Protein AF-A0A844MPE2-F1 (afdb_monomer_lite)

Secondary structure (DSSP, 8-state):
-PPPPPEEEEEETTEEEEEETTT--B---HHHHHHHHHHHHHHHHHHHHHHHHHHHHHHHHHHHHHHTT--TT--

Sequence (75 aa):
MFETVGLLIGLQDGRVVIEDAQTGEQLLTSQELEQRVSQAEQQVSQAEQRASQAEQRAAKLAEVLRSQGINPDEI

Foldseek 3Di:
DDDDWDWDWDADPNDIWIAGPPPRHTDDDPVNVVVVVVVVVVVVVVVVVVVVVVVVVVVVVCVVCVVVVHHPVVD

pLDDT: mean 86.27, std 7.91, range [56.72, 95.56]

Radius of gyration: 24.5 Å; chains: 1; bounding box: 54×22×60 Å

Structure (mmCIF, N/CA/C/O backbone):
data_AF-A0A844MPE2-F1
#
_entry.id   AF-A0A844MPE2-F1
#
loop_
_atom_site.group_PDB
_atom_site.id
_atom_site.type_symbol
_atom_site.label_atom_id
_atom_site.label_alt_id
_atom_site.label_comp_id
_atom_site.label_asym_id
_atom_site.label_entity_id
_atom_site.label_seq_id
_atom_site.pdbx_PDB_ins_code
_atom_site.Cartn_x
_atom_site.Cartn_y
_atom_site.Cartn_z
_atom_site.occupancy
_atom_site.B_iso_or_equiv
_atom_site.auth_seq_id
_atom_site.auth_comp_id
_atom_site.auth_asym_id
_atom_site.auth_atom_id
_atom_site.pdbx_PDB_model_num
ATOM 1 N N . MET A 1 1 ? 31.484 6.536 -18.959 1.00 56.72 1 MET A N 1
ATOM 2 C CA . MET A 1 1 ? 31.562 5.490 -19.999 1.00 56.72 1 MET A CA 1
ATOM 3 C C . MET A 1 1 ? 30.132 5.039 -20.229 1.00 56.72 1 MET A C 1
ATOM 5 O O . MET A 1 1 ? 29.463 4.781 -19.239 1.00 56.72 1 MET A O 1
ATOM 9 N N . PHE A 1 2 ? 29.630 5.089 -21.462 1.00 63.88 2 PHE A N 1
ATOM 10 C CA . PHE A 1 2 ? 28.279 4.620 -21.783 1.00 63.88 2 PHE A CA 1
ATOM 11 C C . PHE A 1 2 ? 28.396 3.210 -22.352 1.00 63.88 2 PHE A C 1
ATOM 13 O O . PHE A 1 2 ? 29.245 2.979 -23.213 1.00 63.88 2 PHE A O 1
ATOM 20 N N . GLU A 1 3 ? 27.584 2.285 -21.856 1.00 74.88 3 GLU A N 1
ATOM 21 C CA . GLU A 1 3 ? 27.509 0.918 -22.365 1.00 74.88 3 GLU A CA 1
ATOM 22 C C . GLU A 1 3 ? 26.362 0.813 -23.373 1.00 74.88 3 GLU A C 1
ATOM 24 O O . GLU A 1 3 ? 25.345 1.496 -23.245 1.00 74.88 3 GLU A O 1
ATOM 29 N N . THR A 1 4 ? 26.544 0.005 -24.419 1.00 73.69 4 THR A N 1
ATOM 30 C CA . THR A 1 4 ? 25.473 -0.246 -25.390 1.00 73.69 4 THR A CA 1
ATOM 31 C C . THR A 1 4 ? 24.571 -1.331 -24.834 1.00 73.69 4 THR A C 1
ATOM 33 O O . THR A 1 4 ? 25.009 -2.463 -24.648 1.00 73.69 4 THR A O 1
ATOM 36 N N . VAL A 1 5 ? 23.314 -0.977 -24.598 1.00 77.12 5 VAL A N 1
ATOM 37 C CA . VAL A 1 5 ? 22.294 -1.887 -24.085 1.00 77.12 5 VAL A CA 1
ATOM 38 C C . VAL A 1 5 ? 21.432 -2.358 -25.255 1.00 77.12 5 VAL A C 1
ATOM 40 O O . VAL A 1 5 ? 20.971 -1.543 -26.057 1.00 77.12 5 VAL A O 1
ATOM 43 N N . GLY A 1 6 ? 21.251 -3.671 -25.396 1.00 85.81 6 GLY A N 1
ATOM 44 C CA . GLY A 1 6 ? 20.309 -4.228 -26.366 1.00 85.81 6 GLY A CA 1
ATOM 45 C C . GLY A 1 6 ? 18.890 -4.100 -25.824 1.00 85.81 6 GLY A C 1
ATOM 46 O O . GLY A 1 6 ? 18.650 -4.484 -24.687 1.00 85.81 6 GLY A O 1
ATOM 47 N N . LEU A 1 7 ? 17.955 -3.578 -26.618 1.00 88.62 7 LEU A N 1
ATOM 48 C CA . LEU A 1 7 ? 16.560 -3.402 -26.207 1.00 88.62 7 LEU A CA 1
ATOM 49 C C . LEU A 1 7 ? 15.653 -4.320 -27.021 1.00 88.62 7 LEU A C 1
ATOM 51 O O . LEU A 1 7 ? 15.744 -4.354 -28.251 1.00 88.62 7 LEU A O 1
ATOM 55 N N . LEU A 1 8 ? 14.761 -5.029 -26.339 1.00 87.81 8 LEU A N 1
ATOM 56 C CA . LEU A 1 8 ? 13.692 -5.807 -26.945 1.00 87.81 8 LEU A CA 1
ATOM 57 C C . LEU A 1 8 ? 12.385 -5.041 -26.749 1.00 87.81 8 LEU A C 1
ATOM 59 O O . LEU A 1 8 ? 12.029 -4.674 -25.634 1.00 87.81 8 LEU A O 1
ATOM 63 N N . ILE A 1 9 ? 11.698 -4.739 -27.850 1.00 89.50 9 ILE A N 1
ATOM 64 C CA . ILE A 1 9 ? 10.438 -3.993 -27.825 1.00 89.50 9 ILE A CA 1
ATOM 65 C C . ILE A 1 9 ? 9.330 -4.951 -28.242 1.00 89.50 9 ILE A C 1
ATOM 67 O O . ILE A 1 9 ? 9.352 -5.492 -29.349 1.00 89.50 9 ILE A O 1
ATOM 71 N N . GLY A 1 10 ? 8.370 -5.161 -27.348 1.00 88.75 10 GLY A N 1
ATOM 72 C CA . GLY A 1 10 ? 7.249 -6.073 -27.531 1.00 88.75 10 GLY A CA 1
ATOM 73 C C . GLY A 1 10 ? 5.906 -5.433 -27.195 1.00 88.75 10 GLY A C 1
ATOM 74 O O . GLY A 1 10 ? 5.820 -4.287 -26.756 1.00 88.75 10 GLY A O 1
ATOM 75 N N . LEU A 1 11 ? 4.836 -6.196 -27.409 1.00 88.94 11 LEU A N 1
ATOM 76 C CA . LEU A 1 11 ? 3.474 -5.854 -27.006 1.00 88.94 11 LEU A CA 1
ATOM 77 C C . LEU A 1 11 ? 2.990 -6.902 -26.000 1.00 88.94 11 LEU A C 1
ATOM 79 O O . LEU A 1 11 ? 2.852 -8.070 -26.360 1.00 88.94 11 LEU A O 1
ATOM 83 N N . GLN A 1 12 ? 2.712 -6.488 -24.764 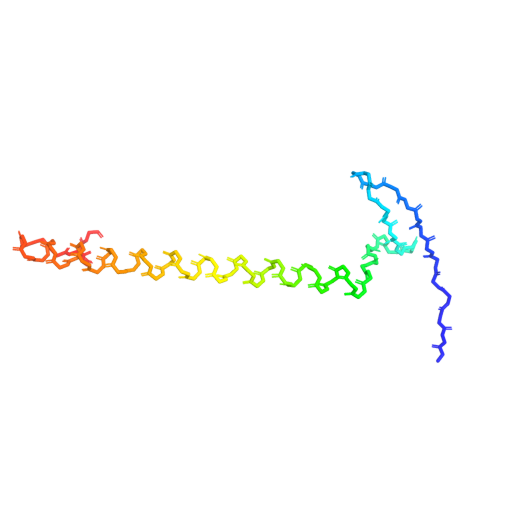1.00 81.44 12 GLN A N 1
ATOM 84 C CA . GLN A 1 12 ? 2.089 -7.331 -23.737 1.00 81.44 12 GLN A CA 1
ATOM 85 C C . GLN A 1 12 ? 0.774 -6.685 -23.301 1.00 81.44 12 GLN A C 1
ATOM 87 O O . GLN A 1 12 ? 0.745 -5.501 -22.973 1.00 81.44 12 GLN A O 1
ATOM 92 N N . ASP A 1 13 ? -0.328 -7.438 -23.342 1.00 83.94 13 ASP A N 1
ATOM 93 C CA . ASP A 1 13 ? -1.669 -6.952 -22.964 1.00 83.94 13 ASP A CA 1
ATOM 94 C C . ASP A 1 13 ? -2.077 -5.637 -23.678 1.00 83.94 13 ASP A C 1
ATOM 96 O O . ASP A 1 13 ? -2.685 -4.732 -23.111 1.00 83.94 13 ASP A O 1
ATOM 100 N N . GLY A 1 14 ? -1.663 -5.488 -24.944 1.00 84.12 14 GLY A N 1
ATOM 101 C CA . GLY A 1 14 ? -1.913 -4.284 -25.748 1.00 84.12 14 GLY A CA 1
ATOM 102 C C . GLY A 1 14 ? -1.057 -3.063 -25.384 1.00 84.12 14 GLY A C 1
ATOM 103 O O . GLY A 1 14 ? -1.300 -1.978 -25.910 1.00 84.12 14 GLY A O 1
ATOM 104 N N . ARG A 1 15 ? -0.053 -3.217 -24.514 1.00 80.25 15 ARG A N 1
ATOM 105 C CA . ARG A 1 15 ? 0.878 -2.156 -24.108 1.00 80.25 15 ARG A CA 1
ATOM 106 C C . ARG A 1 15 ? 2.260 -2.411 -24.686 1.00 80.25 15 ARG A C 1
ATOM 108 O O . ARG A 1 15 ? 2.722 -3.550 -24.711 1.00 80.25 15 ARG A O 1
ATOM 115 N N . VAL A 1 16 ? 2.911 -1.348 -25.152 1.00 83.19 16 VAL A N 1
ATOM 116 C CA . VAL A 1 16 ? 4.308 -1.422 -25.585 1.00 83.19 16 VAL A CA 1
ATOM 117 C C . VAL A 1 16 ? 5.169 -1.634 -24.351 1.00 83.19 16 VAL A C 1
ATOM 119 O O . VAL A 1 16 ? 5.070 -0.881 -23.386 1.00 83.19 16 VAL A O 1
ATOM 122 N N . VAL A 1 17 ? 5.991 -2.672 -24.393 1.00 84.69 17 VAL A N 1
ATOM 123 C CA . VAL A 1 17 ? 6.913 -3.040 -23.328 1.00 84.69 17 VAL A CA 1
ATOM 124 C C . VAL A 1 17 ? 8.322 -3.007 -23.895 1.00 84.69 17 VAL A C 1
ATOM 126 O O . VAL A 1 17 ? 8.568 -3.518 -24.988 1.00 84.69 17 VAL A O 1
ATOM 129 N N . ILE A 1 18 ? 9.225 -2.362 -23.163 1.00 87.81 18 ILE A N 1
ATOM 130 C CA . ILE A 1 18 ? 10.648 -2.314 -23.478 1.00 87.81 18 ILE A CA 1
ATOM 131 C C . ILE A 1 18 ? 11.349 -3.147 -22.416 1.00 87.81 18 ILE A C 1
ATOM 133 O O . ILE A 1 18 ? 11.169 -2.905 -21.225 1.00 87.81 18 ILE A O 1
ATOM 137 N N . GLU A 1 19 ? 12.116 -4.135 -22.844 1.00 88.81 19 GLU A N 1
ATOM 138 C CA . GLU A 1 19 ? 12.861 -5.040 -21.977 1.00 88.81 19 GLU A CA 1
ATOM 139 C C . GLU A 1 19 ? 14.343 -4.981 -22.343 1.00 88.81 19 GLU A C 1
ATOM 141 O O . GLU A 1 19 ? 14.712 -4.839 -23.514 1.00 88.81 19 GLU A O 1
ATOM 146 N N . ASP A 1 20 ? 15.206 -5.076 -21.339 1.00 88.38 20 ASP A N 1
ATOM 147 C CA . ASP A 1 20 ? 16.629 -5.275 -21.555 1.00 88.38 20 ASP A CA 1
ATOM 148 C C . ASP A 1 20 ? 16.857 -6.655 -22.187 1.00 88.38 20 ASP A C 1
ATOM 150 O O . ASP A 1 20 ? 16.447 -7.685 -21.654 1.00 88.38 20 ASP A O 1
ATOM 154 N N . ALA A 1 21 ? 17.516 -6.693 -23.342 1.00 85.94 21 ALA A N 1
ATOM 155 C CA . ALA A 1 21 ? 17.676 -7.920 -24.115 1.00 85.94 21 ALA A CA 1
ATOM 156 C C . ALA A 1 21 ? 18.658 -8.924 -23.480 1.00 85.94 21 ALA A C 1
ATOM 158 O O . ALA A 1 21 ? 18.715 -10.069 -23.927 1.00 85.94 21 ALA A O 1
ATOM 159 N N . GLN A 1 22 ? 19.454 -8.514 -22.485 1.00 85.06 22 GLN A N 1
ATOM 160 C CA . GLN A 1 22 ? 20.449 -9.374 -21.836 1.00 85.06 22 GLN A CA 1
ATOM 161 C C . GLN A 1 22 ? 19.895 -10.046 -20.577 1.00 85.06 22 GLN A C 1
ATOM 163 O O . GLN A 1 22 ? 20.155 -11.222 -20.331 1.00 85.06 22 GLN A O 1
ATOM 168 N N . THR A 1 23 ? 19.141 -9.295 -19.784 1.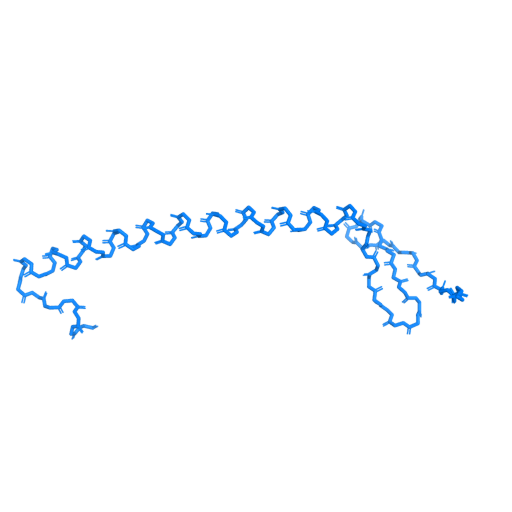00 84.56 23 THR A N 1
ATOM 169 C CA . THR A 1 23 ? 18.612 -9.695 -18.477 1.00 84.56 23 THR A CA 1
ATOM 170 C C . THR A 1 23 ? 17.127 -10.044 -18.531 1.00 84.56 23 THR A C 1
ATOM 172 O O . THR A 1 23 ? 16.650 -10.790 -17.678 1.00 84.56 23 THR A O 1
ATOM 175 N N . GLY A 1 24 ? 16.402 -9.542 -19.535 1.00 81.81 24 GLY A N 1
ATOM 176 C CA . GLY A 1 24 ? 14.947 -9.650 -19.631 1.00 81.81 24 GLY A CA 1
ATOM 177 C C . GLY A 1 24 ? 14.201 -8.702 -18.689 1.00 81.81 24 GLY A C 1
ATOM 178 O O . GLY A 1 24 ? 13.010 -8.890 -18.463 1.00 81.81 24 GLY A O 1
ATOM 179 N N . GLU A 1 25 ? 14.875 -7.714 -18.092 1.00 82.81 25 GLU A N 1
ATOM 180 C CA . GLU A 1 25 ? 14.229 -6.778 -17.171 1.00 82.81 25 GLU A CA 1
ATOM 181 C C . GLU A 1 25 ? 13.376 -5.754 -17.929 1.00 82.81 25 GLU A C 1
ATOM 183 O O . GLU A 1 25 ? 13.841 -5.120 -18.876 1.00 82.81 25 GLU A O 1
ATOM 188 N N . GLN A 1 26 ? 12.126 -5.557 -17.497 1.00 83.69 26 GLN A N 1
ATOM 189 C CA . GLN A 1 26 ? 11.257 -4.525 -18.056 1.00 83.69 26 GLN A CA 1
ATOM 190 C C . GLN A 1 26 ? 11.779 -3.135 -17.683 1.00 83.69 26 GLN A C 1
ATOM 192 O O . GLN A 1 26 ? 11.751 -2.721 -16.523 1.00 83.69 26 GLN A O 1
ATOM 197 N N . LEU A 1 27 ? 12.179 -2.380 -18.698 1.00 82.19 27 LEU A N 1
ATOM 198 C CA . LEU A 1 27 ? 12.618 -1.004 -18.570 1.00 82.19 27 LEU A CA 1
ATOM 199 C C . LEU A 1 27 ? 11.391 -0.100 -18.523 1.00 82.19 27 LEU A C 1
ATOM 201 O O . LEU A 1 27 ? 10.799 0.250 -19.543 1.00 82.19 27 LEU A O 1
ATOM 205 N N . LEU A 1 28 ? 11.010 0.273 -17.306 1.00 77.62 28 LEU A N 1
ATOM 206 C CA . LEU A 1 28 ? 9.987 1.284 -17.085 1.00 77.62 28 LEU A CA 1
ATOM 207 C C . LEU A 1 28 ? 10.560 2.662 -17.389 1.00 77.62 28 LEU A C 1
ATOM 209 O O . LEU A 1 28 ? 11.634 3.032 -16.907 1.00 77.62 28 LEU A O 1
ATOM 213 N N . THR A 1 29 ? 9.813 3.453 -18.151 1.00 77.81 29 THR A N 1
ATOM 214 C CA . THR A 1 29 ? 10.131 4.873 -18.285 1.00 77.81 29 THR A CA 1
ATOM 215 C C . THR A 1 29 ? 9.899 5.594 -16.955 1.00 77.81 29 THR A C 1
ATOM 217 O O . THR A 1 29 ? 9.102 5.160 -16.119 1.00 77.81 29 THR A O 1
ATOM 220 N N . SER A 1 30 ? 10.564 6.735 -16.752 1.00 75.56 30 SER A N 1
ATOM 221 C CA . SER A 1 30 ? 10.372 7.563 -15.552 1.00 75.56 30 SER A CA 1
ATOM 222 C C . SER A 1 30 ? 8.892 7.898 -15.319 1.00 75.56 30 SER A C 1
ATOM 224 O O . SER A 1 30 ? 8.413 7.797 -14.195 1.00 75.56 30 SER A O 1
ATOM 226 N N . GLN A 1 31 ? 8.145 8.158 -16.397 1.00 75.56 31 GLN A N 1
ATOM 227 C CA . GLN A 1 31 ? 6.709 8.441 -16.344 1.00 75.56 31 GLN A CA 1
ATOM 228 C C . GLN A 1 31 ? 5.880 7.245 -15.861 1.00 75.56 31 GLN A C 1
ATOM 230 O O . GLN A 1 31 ? 4.954 7.414 -15.068 1.00 75.56 31 GLN A O 1
ATOM 235 N N . GLU A 1 32 ? 6.192 6.029 -16.309 1.00 79.62 32 GLU A N 1
ATOM 236 C CA . GLU A 1 32 ? 5.494 4.827 -15.842 1.00 79.62 32 GLU A CA 1
ATOM 237 C C . GLU A 1 32 ? 5.794 4.530 -14.373 1.00 79.62 32 GLU A C 1
ATOM 239 O O . GLU A 1 32 ? 4.905 4.092 -13.638 1.00 79.62 32 GLU A O 1
ATOM 244 N N . LEU A 1 33 ? 7.024 4.796 -13.925 1.00 82.50 33 LEU A N 1
ATOM 245 C CA . LEU A 1 33 ? 7.388 4.669 -12.518 1.00 82.50 33 LEU A CA 1
ATOM 246 C C . LEU A 1 33 ? 6.611 5.675 -11.658 1.00 82.50 33 LEU A C 1
ATOM 248 O O . LEU A 1 33 ? 6.009 5.277 -10.662 1.00 82.50 33 LEU A O 1
ATOM 252 N N . GLU A 1 34 ? 6.542 6.941 -12.073 1.00 83.69 34 GLU A N 1
ATOM 253 C CA . GLU A 1 34 ? 5.753 7.982 -11.399 1.00 83.69 34 GLU A CA 1
ATOM 254 C C . GLU A 1 34 ? 4.265 7.609 -11.315 1.00 83.69 34 GLU A C 1
ATOM 256 O O . GLU A 1 34 ? 3.649 7.723 -10.253 1.00 83.69 34 GLU A O 1
ATOM 261 N N . GLN A 1 35 ? 3.684 7.081 -12.397 1.00 83.19 35 GLN A N 1
ATOM 262 C CA . GLN A 1 35 ? 2.293 6.617 -12.394 1.00 83.19 35 GLN A CA 1
ATOM 263 C C . GLN A 1 35 ? 2.055 5.443 -11.440 1.00 83.19 35 GLN A C 1
ATOM 265 O O . GLN A 1 35 ? 1.004 5.383 -10.793 1.00 83.19 35 GLN A O 1
ATOM 270 N N . ARG A 1 36 ? 2.999 4.498 -11.350 1.00 86.44 36 ARG A N 1
ATOM 271 C CA . ARG A 1 36 ? 2.910 3.372 -10.408 1.00 86.44 36 ARG A CA 1
ATOM 272 C C . ARG A 1 36 ? 3.031 3.845 -8.963 1.00 86.44 36 ARG A C 1
ATOM 274 O O . ARG A 1 36 ? 2.251 3.392 -8.130 1.00 86.44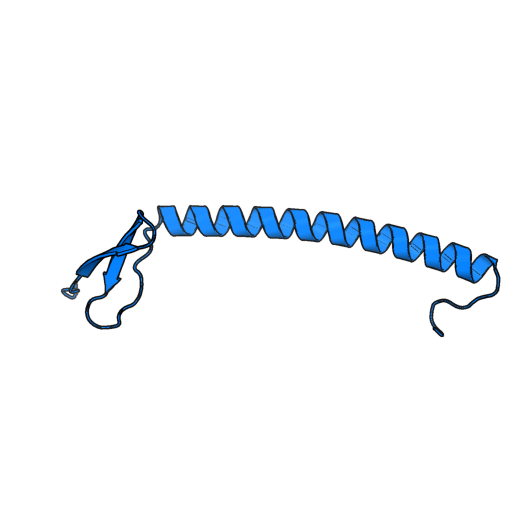 36 ARG A O 1
ATOM 281 N N . VAL A 1 37 ? 3.955 4.764 -8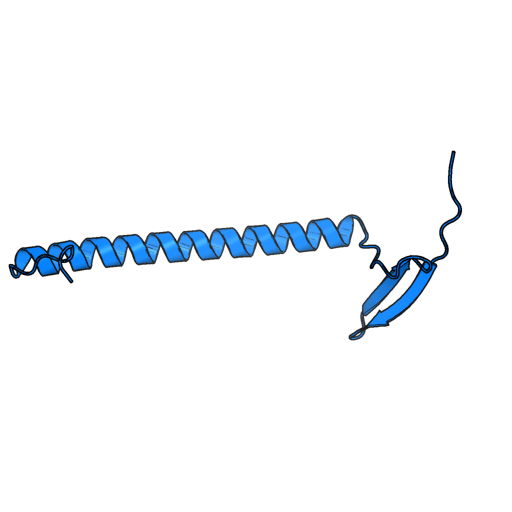.678 1.00 89.00 37 VAL A N 1
ATOM 282 C CA . VAL A 1 37 ? 4.120 5.359 -7.343 1.00 89.00 37 VAL A CA 1
ATOM 283 C C . VAL A 1 37 ? 2.847 6.092 -6.933 1.00 89.00 37 VAL A C 1
ATOM 285 O O . VAL A 1 37 ? 2.287 5.776 -5.890 1.00 89.00 37 VAL A O 1
ATOM 288 N N . SER A 1 38 ? 2.309 6.957 -7.794 1.00 89.81 38 SER A N 1
ATOM 289 C CA . SER A 1 38 ? 1.078 7.697 -7.498 1.00 89.81 38 SER A CA 1
ATOM 290 C C . SER A 1 38 ? -0.121 6.770 -7.238 1.00 89.81 38 SER A C 1
ATOM 292 O O . SER A 1 38 ? -0.884 6.971 -6.291 1.00 89.81 38 SER A O 1
ATOM 294 N N . GLN A 1 39 ? -0.262 5.689 -8.016 1.00 92.19 39 GLN A N 1
ATOM 295 C CA . GLN A 1 39 ? -1.282 4.666 -7.754 1.00 92.19 39 GLN A CA 1
ATOM 296 C C . GLN A 1 39 ? -1.057 3.927 -6.432 1.00 92.19 39 GLN A C 1
ATOM 298 O O . GLN A 1 39 ? -2.024 3.628 -5.729 1.00 92.19 39 GLN A O 1
ATOM 303 N N . ALA A 1 40 ? 0.190 3.602 -6.092 1.00 91.75 40 ALA A N 1
ATOM 304 C CA . ALA A 1 40 ? 0.515 2.956 -4.827 1.00 91.75 40 ALA A CA 1
ATOM 305 C C . ALA A 1 40 ? 0.190 3.873 -3.638 1.00 91.75 40 ALA A C 1
ATOM 307 O O . ALA A 1 40 ? -0.481 3.433 -2.706 1.00 91.75 40 ALA A O 1
ATOM 308 N N . GLU A 1 41 ? 0.560 5.152 -3.702 1.00 94.00 41 GLU A N 1
ATOM 309 C CA . GLU A 1 41 ? 0.252 6.149 -2.670 1.00 94.00 41 GLU A CA 1
ATOM 310 C C . GLU A 1 41 ? -1.259 6.306 -2.460 1.00 94.00 41 GLU A C 1
ATOM 312 O O . GLU A 1 41 ? -1.741 6.293 -1.325 1.00 94.00 41 GLU A O 1
ATOM 317 N N . GLN A 1 42 ? -2.038 6.361 -3.544 1.00 93.62 42 GLN A N 1
ATOM 318 C CA . GLN A 1 42 ? -3.495 6.429 -3.448 1.00 93.62 42 GLN A CA 1
ATOM 319 C C . GLN A 1 42 ? -4.089 5.179 -2.777 1.00 93.62 42 GLN A C 1
ATOM 321 O O . GLN A 1 42 ? -5.016 5.285 -1.969 1.00 93.62 42 GLN A O 1
ATOM 326 N N . GLN A 1 43 ? -3.574 3.990 -3.099 1.00 93.31 43 GLN A N 1
ATOM 327 C CA . GLN A 1 43 ? -4.028 2.743 -2.480 1.00 93.31 43 GLN A CA 1
ATOM 328 C C . GLN A 1 43 ? -3.678 2.679 -0.992 1.00 93.31 43 GLN A C 1
ATOM 330 O O . GLN A 1 43 ? -4.526 2.268 -0.197 1.00 93.31 43 GLN A O 1
ATOM 335 N N . VAL A 1 44 ? -2.475 3.121 -0.612 1.00 94.94 44 VAL A N 1
ATOM 336 C CA . VAL A 1 44 ? -2.048 3.209 0.791 1.00 94.94 44 VAL A CA 1
ATOM 337 C C . VAL A 1 44 ? -2.961 4.158 1.557 1.00 94.94 44 VAL A C 1
ATOM 339 O O . VAL A 1 44 ? -3.549 3.746 2.552 1.00 94.94 44 VAL A O 1
ATOM 342 N N . SER A 1 45 ? -3.209 5.360 1.035 1.00 95.25 45 SER A N 1
ATOM 343 C CA . SER A 1 45 ? -4.093 6.333 1.687 1.00 95.25 45 SER A CA 1
ATOM 344 C C . SER A 1 45 ? -5.513 5.782 1.908 1.00 95.25 45 SER A C 1
ATOM 346 O O . SER A 1 45 ? -6.102 5.923 2.984 1.00 95.25 45 SER A O 1
ATOM 348 N N . GLN A 1 46 ? -6.064 5.058 0.927 1.00 95.25 46 GLN A N 1
ATOM 349 C CA . GLN A 1 46 ? -7.360 4.389 1.086 1.00 95.25 46 GLN A CA 1
ATOM 350 C C . GLN A 1 46 ? -7.330 3.238 2.098 1.00 95.25 46 GLN A C 1
ATOM 352 O O . GLN A 1 46 ? -8.340 2.976 2.761 1.00 95.25 46 GLN A O 1
ATOM 357 N N . ALA A 1 47 ? -6.221 2.503 2.182 1.00 93.75 47 ALA A N 1
ATOM 358 C CA . ALA A 1 47 ? -6.047 1.433 3.154 1.00 93.75 47 ALA A CA 1
ATOM 359 C C . ALA A 1 47 ? -5.961 2.000 4.578 1.00 93.75 47 ALA A C 1
ATOM 361 O O . ALA A 1 47 ? -6.666 1.508 5.458 1.00 93.75 47 ALA A O 1
ATOM 362 N N . GLU A 1 48 ? -5.210 3.081 4.782 1.00 95.56 48 GLU A N 1
ATOM 363 C CA . GLU A 1 48 ? -5.109 3.784 6.066 1.00 95.56 48 GLU A CA 1
ATOM 364 C C . GLU A 1 48 ? -6.468 4.320 6.526 1.00 95.56 48 GLU A C 1
ATOM 366 O O . GLU A 1 48 ? -6.875 4.103 7.669 1.00 95.56 48 GLU A O 1
ATOM 371 N N . GLN A 1 49 ? -7.243 4.930 5.623 1.00 95.12 49 GLN A N 1
ATOM 372 C CA . GLN A 1 49 ? -8.585 5.411 5.960 1.00 95.12 49 GLN A CA 1
ATOM 373 C C . GLN A 1 49 ? -9.529 4.267 6.373 1.00 95.12 49 GLN A C 1
ATOM 375 O O . GLN A 1 49 ? -10.399 4.444 7.233 1.00 95.12 49 GLN A O 1
ATOM 380 N N . ARG A 1 50 ? -9.392 3.088 5.753 1.00 94.56 50 ARG A N 1
ATOM 381 C CA . ARG A 1 50 ? -10.164 1.894 6.127 1.00 94.56 50 ARG A CA 1
ATOM 382 C C . ARG A 1 50 ? -9.708 1.320 7.465 1.00 94.56 50 ARG A C 1
ATOM 384 O O . ARG A 1 50 ? -10.569 0.967 8.269 1.00 94.56 50 ARG A O 1
ATOM 391 N N . ALA A 1 51 ? -8.401 1.268 7.713 1.00 94.50 51 ALA A N 1
ATOM 392 C CA . ALA A 1 51 ? -7.832 0.815 8.979 1.00 94.50 51 ALA A CA 1
ATOM 393 C C . ALA A 1 51 ? -8.309 1.696 10.139 1.00 94.50 51 ALA A C 1
ATOM 395 O O . ALA A 1 51 ? -8.918 1.181 11.072 1.00 94.50 51 ALA A O 1
ATOM 396 N N . SER A 1 52 ? -8.203 3.021 10.007 1.00 95.38 52 SER A N 1
ATOM 397 C CA . SER A 1 52 ? -8.657 3.959 11.041 1.00 95.38 52 SER A CA 1
ATOM 398 C C . SER A 1 52 ? -10.151 3.805 11.363 1.00 95.38 52 SER A C 1
ATOM 400 O O . SER A 1 52 ? -10.557 3.787 12.526 1.00 95.38 52 SER A O 1
ATOM 402 N N . GLN A 1 53 ? -10.998 3.614 10.345 1.00 95.25 53 GLN A N 1
ATOM 403 C CA . GLN A 1 53 ? -12.421 3.335 10.565 1.00 95.25 53 GLN A CA 1
ATOM 404 C C . GLN A 1 53 ? -12.665 1.991 11.260 1.00 95.25 53 GLN A C 1
ATOM 406 O O . GLN A 1 53 ? -13.570 1.892 12.092 1.00 95.25 53 GLN A O 1
ATOM 411 N N . ALA A 1 54 ? -11.902 0.954 10.913 1.00 93.75 54 ALA A N 1
ATOM 412 C CA . ALA A 1 54 ? -12.002 -0.351 11.553 1.00 93.75 54 ALA A CA 1
ATOM 413 C C . ALA A 1 54 ? -11.576 -0.277 13.026 1.00 93.75 54 ALA A C 1
ATOM 415 O O . ALA A 1 54 ? -12.304 -0.771 13.884 1.00 93.75 54 ALA A O 1
ATOM 416 N N . GLU A 1 55 ? -10.480 0.420 13.329 1.00 94.06 55 GLU A N 1
ATOM 417 C CA . GLU A 1 55 ? -10.003 0.657 14.694 1.00 94.06 55 GLU A CA 1
ATOM 4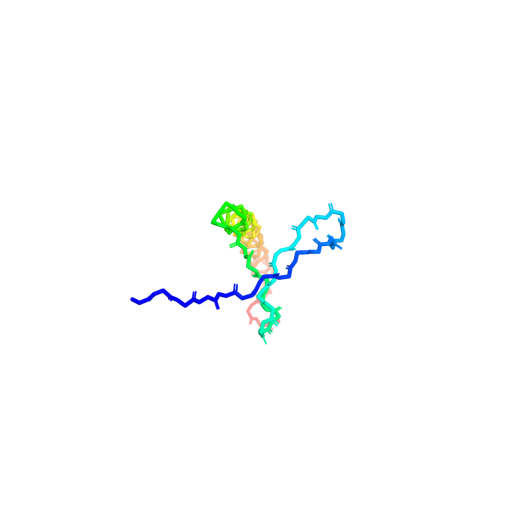18 C C . GLU A 1 55 ? -11.042 1.402 15.536 1.00 94.06 55 GLU A C 1
ATOM 420 O O . GLU A 1 55 ? -11.366 0.975 16.643 1.00 94.06 55 GLU A O 1
ATOM 425 N N . GLN A 1 56 ? -11.657 2.459 14.997 1.00 93.44 56 GLN A N 1
ATOM 426 C CA . GLN A 1 56 ? -12.723 3.182 15.699 1.00 93.44 56 GLN A CA 1
ATOM 427 C C . GLN A 1 56 ? -13.936 2.293 16.001 1.00 93.44 56 GLN A C 1
ATOM 429 O O . GLN A 1 56 ? -14.545 2.402 17.068 1.00 93.44 56 GLN A O 1
ATOM 434 N N . ARG A 1 57 ? -14.319 1.415 15.066 1.00 93.25 57 ARG A N 1
ATOM 435 C CA . ARG A 1 57 ? -15.420 0.463 15.275 1.00 93.25 57 ARG A CA 1
ATOM 436 C C . ARG A 1 57 ? -15.052 -0.589 16.316 1.00 93.25 57 ARG A C 1
ATOM 438 O O . ARG A 1 57 ? -15.877 -0.875 17.179 1.00 93.25 57 ARG A O 1
ATOM 445 N N . ALA A 1 58 ? -13.832 -1.118 16.262 1.00 91.88 58 ALA A N 1
ATOM 446 C CA . ALA A 1 58 ? -13.323 -2.081 17.230 1.00 91.88 58 ALA A CA 1
ATOM 447 C C . ALA A 1 58 ? -13.273 -1.479 18.641 1.00 91.88 58 ALA A C 1
ATOM 449 O O . ALA A 1 58 ? -13.753 -2.104 19.582 1.00 91.88 58 ALA A O 1
ATOM 450 N N . ALA A 1 59 ? -12.805 -0.235 18.783 1.00 91.62 59 ALA A N 1
ATOM 451 C CA . ALA A 1 59 ? -12.784 0.474 20.060 1.00 91.62 59 ALA A CA 1
ATOM 452 C C . ALA A 1 59 ? -14.193 0.642 20.654 1.00 91.62 59 ALA A C 1
ATOM 454 O O . ALA A 1 59 ? -14.412 0.340 21.827 1.00 91.62 59 ALA A O 1
ATOM 455 N N . LYS A 1 60 ? -15.172 1.049 19.833 1.00 92.19 60 LYS A N 1
ATOM 456 C CA . LYS A 1 60 ? -16.579 1.149 20.260 1.00 92.19 60 LYS A CA 1
ATOM 457 C C . LYS A 1 60 ? -17.154 -0.204 20.668 1.00 92.19 60 LYS A C 1
ATOM 459 O O . LYS A 1 60 ? -17.845 -0.297 21.676 1.00 92.19 60 LYS A O 1
ATOM 464 N N . LEU A 1 61 ? -16.875 -1.254 19.897 1.00 90.94 61 LEU A N 1
ATOM 465 C CA . LEU A 1 61 ? -17.345 -2.599 20.214 1.00 90.94 61 LEU A CA 1
ATOM 466 C C . LEU A 1 61 ? -16.734 -3.105 21.525 1.00 90.94 61 LEU A C 1
ATOM 468 O O . LEU A 1 61 ? -17.457 -3.635 22.362 1.00 90.94 61 LEU A O 1
ATOM 472 N N . ALA A 1 62 ? -15.437 -2.884 21.733 1.00 90.62 62 ALA A N 1
ATOM 473 C CA . ALA A 1 62 ? -14.752 -3.224 22.973 1.00 90.62 62 ALA A CA 1
ATOM 474 C C . ALA A 1 62 ? -15.381 -2.513 24.184 1.00 90.62 62 ALA A C 1
ATOM 476 O O . ALA A 1 62 ? -15.591 -3.135 25.222 1.00 90.62 62 ALA A O 1
ATOM 477 N N . GLU A 1 63 ? -15.744 -1.236 24.056 1.00 90.81 63 GLU A N 1
ATOM 478 C CA . GLU A 1 63 ? -16.434 -0.491 25.117 1.00 90.81 63 GLU A CA 1
ATOM 479 C C . GLU A 1 63 ? -17.841 -1.034 25.415 1.00 90.81 63 GLU A C 1
ATOM 481 O O . GLU A 1 63 ? -18.230 -1.168 26.580 1.00 90.81 63 GLU A O 1
ATOM 486 N N . VAL A 1 64 ? -18.587 -1.420 24.376 1.00 92.25 64 VAL A N 1
ATOM 487 C CA . VAL A 1 64 ? -19.902 -2.059 24.523 1.00 92.25 64 VAL A CA 1
ATOM 488 C C . VAL A 1 64 ? -19.783 -3.419 25.213 1.00 92.25 64 VAL A C 1
ATOM 490 O O . VAL A 1 64 ? -20.570 -3.710 26.110 1.00 92.25 64 VAL A O 1
ATOM 493 N N . LEU A 1 65 ? -18.795 -4.234 24.837 1.00 89.81 65 LEU A N 1
ATOM 494 C CA . LEU A 1 65 ? -18.538 -5.538 25.456 1.00 89.81 65 LEU A CA 1
ATOM 495 C C . LEU A 1 65 ? -18.181 -5.387 26.939 1.00 89.81 65 LEU A C 1
ATOM 497 O O . LEU A 1 65 ? -18.804 -6.038 27.778 1.00 89.81 65 LEU A O 1
ATOM 501 N N . ARG A 1 66 ? -17.285 -4.449 27.280 1.00 89.44 66 ARG A N 1
ATOM 502 C CA . ARG A 1 66 ? -16.950 -4.138 28.682 1.00 89.44 66 ARG A CA 1
ATOM 503 C C . ARG A 1 66 ? -18.173 -3.693 29.478 1.00 89.44 66 ARG A C 1
ATOM 505 O O . ARG A 1 66 ? -18.356 -4.134 30.607 1.00 89.44 66 ARG A O 1
ATOM 512 N N . SER A 1 67 ? -19.039 -2.871 28.883 1.00 90.88 67 SER A N 1
ATOM 513 C CA . SER A 1 67 ? -20.292 -2.430 29.516 1.00 90.88 67 SER A CA 1
ATOM 514 C C . SER A 1 67 ? -21.275 -3.581 29.769 1.00 90.88 67 SER A C 1
ATOM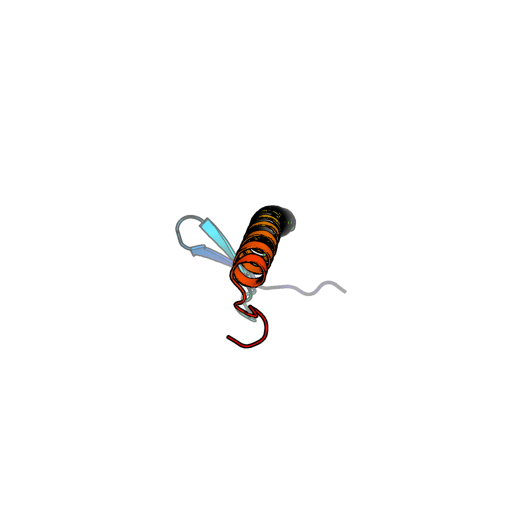 516 O O . SER A 1 67 ? -22.118 -3.484 30.655 1.00 90.88 67 SER A O 1
ATOM 518 N N . GLN A 1 68 ? -21.157 -4.681 29.022 1.00 91.25 68 GLN A N 1
ATOM 519 C CA . GLN A 1 68 ? -21.922 -5.915 29.226 1.00 91.25 68 GLN A CA 1
ATOM 520 C C . GLN A 1 68 ? -21.222 -6.907 30.173 1.00 91.25 68 GLN A C 1
ATOM 522 O O . GLN A 1 68 ? -21.724 -8.008 30.381 1.00 91.25 68 GLN A O 1
ATOM 527 N N . GLY A 1 69 ? -20.079 -6.531 30.760 1.00 88.75 69 GLY A N 1
ATOM 528 C CA . GLY A 1 69 ? -19.288 -7.390 31.644 1.00 88.75 69 GLY A CA 1
ATOM 529 C C . GLY A 1 69 ? -18.440 -8.435 30.912 1.00 88.75 69 GLY A C 1
ATOM 530 O O . GLY A 1 69 ? -17.940 -9.359 31.546 1.00 88.75 69 GLY A O 1
ATOM 531 N N . ILE A 1 70 ? -18.279 -8.306 29.592 1.00 88.50 70 ILE A N 1
ATOM 532 C CA . ILE A 1 70 ? -17.433 -9.170 28.766 1.00 88.50 70 ILE A CA 1
ATOM 533 C C . ILE A 1 70 ? -16.096 -8.454 28.563 1.00 88.50 70 ILE A C 1
ATOM 535 O O . ILE A 1 70 ? -16.072 -7.336 28.050 1.00 88.50 70 ILE A O 1
ATOM 539 N N . ASN A 1 71 ? -14.977 -9.079 28.935 1.00 83.25 71 ASN A N 1
ATOM 540 C CA . ASN A 1 71 ? -13.649 -8.532 28.658 1.00 83.25 71 ASN A CA 1
ATOM 541 C C . ASN A 1 71 ? -13.251 -8.827 27.201 1.00 83.25 71 ASN A C 1
ATOM 543 O O . ASN A 1 71 ? -12.981 -9.980 26.884 1.00 83.25 71 ASN A O 1
ATOM 547 N N . PRO A 1 72 ? -13.164 -7.816 26.313 1.00 74.06 72 PRO A N 1
ATOM 548 C CA . PRO A 1 72 ? -12.786 -8.012 24.911 1.00 74.06 72 PRO A CA 1
ATOM 549 C C . PRO A 1 72 ? -11.311 -8.396 24.708 1.00 74.06 72 PRO A C 1
ATOM 551 O O . PRO A 1 72 ? -10.943 -8.760 23.602 1.00 74.06 72 PRO A O 1
ATOM 554 N N . ASP A 1 73 ? -10.482 -8.283 25.749 1.00 80.00 73 ASP A N 1
ATOM 555 C CA . ASP A 1 73 ? -9.055 -8.649 25.739 1.00 80.00 73 ASP A CA 1
ATOM 556 C C . ASP A 1 73 ? -8.832 -10.142 26.056 1.00 80.00 73 ASP A C 1
ATOM 558 O O . ASP A 1 73 ? -7.741 -10.666 25.870 1.00 80.00 73 ASP A O 1
ATOM 562 N N . GLU A 1 74 ? -9.871 -10.827 26.547 1.00 77.00 74 GLU A N 1
ATOM 563 C CA . GLU A 1 74 ? -9.821 -12.236 26.964 1.00 77.00 74 GLU A CA 1
ATOM 564 C C . GLU A 1 74 ? -10.531 -13.183 25.975 1.00 77.00 74 GLU A C 1
ATOM 566 O O . GLU A 1 74 ? -10.754 -14.352 26.299 1.00 77.00 74 GLU A O 1
ATOM 571 N N . ILE A 1 75 ? -10.908 -12.684 24.788 1.00 63.09 75 ILE A N 1
ATOM 572 C CA . ILE A 1 75 ? -11.621 -13.427 23.730 1.00 63.09 75 ILE A CA 1
ATOM 573 C C . ILE A 1 75 ? -10.700 -13.735 22.550 1.00 63.09 75 ILE A C 1
ATOM 575 O O . ILE A 1 75 ? -9.925 -12.835 22.160 1.00 63.09 75 ILE A O 1
#